Protein AF-A0AAW4U9X3-F1 (afdb_monomer_lite)

Secondary structure (DSSP, 8-state):
--S----GGGGSTT--EEE-TTT--EEEHHHHHHHHHHHHHHHHTTS--

pLDDT: mean 76.88, std 9.6, range [51.97, 89.88]

Foldseek 3Di:
DPPPDDDPCLVPPVCQWDQDPVPRDIDGPVVVVVVVVVVVVVVVVVVPD

InterPro domains:
  IPR010095 Cas12f1-like, TNB domain [PF07282] (1-37)

Organism: NCBI:txid437897

Structure (mmCIF, N/CA/C/O backbone):
data_AF-A0AAW4U9X3-F1
#
_entry.id   AF-A0AAW4U9X3-F1
#
loop_
_atom_site.group_PDB
_atom_site.id
_atom_site.type_symbol
_atom_site.label_atom_id
_atom_site.label_alt_id
_atom_site.label_comp_id
_atom_site.label_asym_id
_atom_site.label_entity_id
_atom_site.label_seq_id
_atom_site.pdbx_PDB_ins_code
_atom_site.Cartn_x
_atom_site.Cartn_y
_atom_site.Cartn_z
_atom_site.occupancy
_atom_site.B_iso_or_equiv
_atom_site.auth_seq_id
_atom_site.auth_comp_id
_atom_site.auth_asym_id
_atom_site.auth_atom_id
_atom_site.pdbx_PDB_model_num
ATOM 1 N N . HIS A 1 1 ? 1.895 5.164 3.434 1.00 61.00 1 HIS A N 1
ATOM 2 C CA . HIS A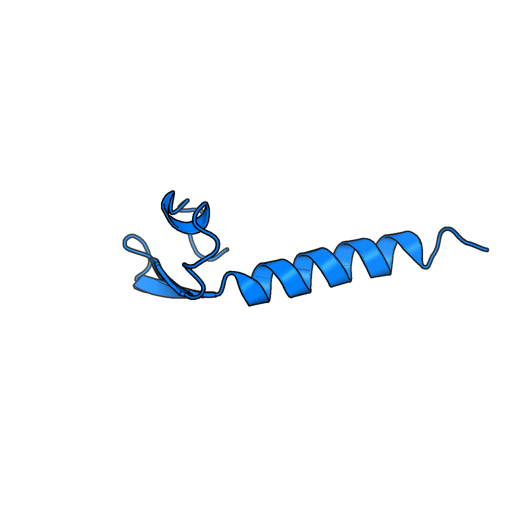 1 1 ? 2.163 6.390 2.653 1.00 61.00 1 HIS A CA 1
ATOM 3 C C . HIS A 1 1 ? 1.617 7.670 3.307 1.00 61.00 1 HIS A C 1
ATOM 5 O O . HIS A 1 1 ? 2.167 8.719 3.026 1.00 61.00 1 HIS A O 1
ATOM 11 N N . VAL A 1 2 ? 0.632 7.623 4.221 1.00 75.62 2 VAL A N 1
ATOM 12 C CA . VAL A 1 2 ? 0.122 8.841 4.904 1.00 75.62 2 VAL A CA 1
ATOM 13 C C . VAL A 1 2 ? 0.791 9.101 6.261 1.00 75.62 2 VAL A C 1
ATOM 15 O O . VAL A 1 2 ? 1.226 10.209 6.525 1.00 75.62 2 VAL A O 1
ATOM 18 N N . CYS A 1 3 ? 0.930 8.083 7.118 1.00 84.62 3 CYS A N 1
ATOM 19 C CA . CYS A 1 3 ? 1.442 8.266 8.491 1.00 84.62 3 CYS A CA 1
ATOM 20 C C . CYS A 1 3 ? 2.571 7.295 8.891 1.00 84.62 3 CYS A C 1
ATOM 22 O O . CYS A 1 3 ? 2.923 7.189 10.069 1.00 84.62 3 CYS A O 1
ATOM 24 N N . GLY A 1 4 ? 3.079 6.521 7.925 1.00 80.62 4 GLY A N 1
ATOM 25 C CA . GLY A 1 4 ? 4.127 5.512 8.128 1.00 80.62 4 GLY A CA 1
ATOM 26 C C . GLY A 1 4 ? 3.699 4.235 8.868 1.00 80.62 4 GLY A C 1
ATOM 27 O O . GLY A 1 4 ? 4.513 3.326 9.002 1.00 80.62 4 GLY A O 1
ATOM 28 N N . ALA A 1 5 ? 2.446 4.125 9.325 1.00 82.50 5 ALA A N 1
ATOM 29 C CA . ALA A 1 5 ? 1.961 2.926 10.008 1.00 82.50 5 ALA A CA 1
ATOM 30 C C . ALA A 1 5 ? 1.955 1.705 9.071 1.00 82.50 5 ALA A C 1
ATOM 32 O O . ALA A 1 5 ? 1.453 1.775 7.946 1.00 82.50 5 ALA A O 1
ATOM 33 N N . LYS A 1 6 ? 2.500 0.583 9.554 1.00 80.94 6 LYS A N 1
ATOM 34 C CA . LYS A 1 6 ? 2.501 -0.706 8.854 1.00 80.94 6 LYS A CA 1
ATOM 35 C C . LYS A 1 6 ? 1.301 -1.522 9.328 1.00 80.94 6 LYS A C 1
ATOM 37 O O . LYS A 1 6 ? 1.198 -1.794 10.519 1.00 80.94 6 LYS A O 1
ATOM 42 N N . ASN A 1 7 ? 0.414 -1.910 8.412 1.00 80.38 7 ASN A N 1
ATOM 43 C CA . ASN A 1 7 ? -0.645 -2.871 8.715 1.00 80.38 7 ASN A CA 1
ATOM 44 C C . ASN A 1 7 ? -0.142 -4.291 8.367 1.00 80.38 7 ASN A C 1
ATOM 46 O O . ASN A 1 7 ? 0.118 -4.543 7.188 1.00 80.38 7 ASN A O 1
ATOM 50 N N . PRO A 1 8 ? 0.033 -5.210 9.337 1.00 83.00 8 PRO A N 1
ATOM 51 C CA . PRO A 1 8 ? 0.510 -6.568 9.068 1.00 83.00 8 PRO A CA 1
ATOM 52 C C . PRO A 1 8 ? -0.436 -7.389 8.177 1.00 83.00 8 PRO A C 1
ATOM 54 O O . PRO A 1 8 ? 0.037 -8.279 7.472 1.00 83.00 8 PRO A O 1
ATOM 57 N N . GLU A 1 9 ? -1.730 -7.058 8.126 1.00 81.75 9 GLU A N 1
ATOM 58 C CA . GLU A 1 9 ? -2.722 -7.743 7.280 1.00 81.75 9 GLU A CA 1
ATOM 59 C C . GLU A 1 9 ? -2.489 -7.532 5.782 1.00 81.75 9 GLU A C 1
ATOM 61 O O . GLU A 1 9 ? -2.935 -8.328 4.963 1.00 81.75 9 GLU A O 1
ATOM 66 N N . THR A 1 10 ? -1.707 -6.517 5.410 1.00 77.81 10 THR A N 1
ATOM 67 C CA . THR A 1 10 ? -1.296 -6.272 4.016 1.00 77.81 10 THR A CA 1
ATOM 68 C C . THR A 1 10 ? -0.418 -7.379 3.435 1.00 77.81 10 THR A C 1
ATOM 70 O O . THR A 1 10 ? -0.225 -7.426 2.222 1.00 77.81 10 THR A O 1
ATOM 73 N N . LYS A 1 11 ? 0.091 -8.291 4.279 1.00 80.94 11 LYS A N 1
ATOM 74 C CA . LYS A 1 1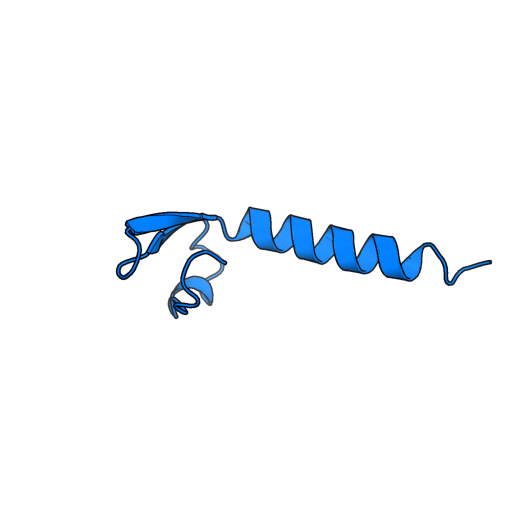1 ? 0.735 -9.536 3.838 1.00 80.94 11 LYS A CA 1
ATOM 75 C C . LYS A 1 11 ? -0.255 -10.509 3.198 1.00 80.94 11 LYS A C 1
ATOM 77 O O . LYS A 1 11 ? 0.155 -11.348 2.403 1.00 80.94 11 LYS A O 1
ATOM 82 N N . ASN A 1 12 ? -1.538 -10.419 3.544 1.00 82.81 12 ASN A N 1
ATOM 83 C CA . ASN A 1 12 ? -2.574 -11.219 2.918 1.00 82.81 12 ASN A CA 1
ATOM 84 C C . ASN A 1 12 ? -2.953 -10.590 1.571 1.00 82.81 12 ASN A C 1
ATOM 86 O O . ASN A 1 12 ? -3.460 -9.469 1.502 1.00 82.81 12 ASN A O 1
ATOM 90 N N . LEU A 1 13 ? -2.739 -11.342 0.490 1.00 80.19 13 LEU A N 1
ATOM 91 C CA . LEU A 1 13 ? -3.042 -10.898 -0.870 1.00 80.19 13 LEU A CA 1
ATOM 92 C C . LEU A 1 13 ? -4.549 -10.665 -1.116 1.00 80.19 13 LEU A C 1
ATOM 94 O O . LEU A 1 13 ? -4.907 -9.975 -2.074 1.00 80.19 13 LEU A O 1
A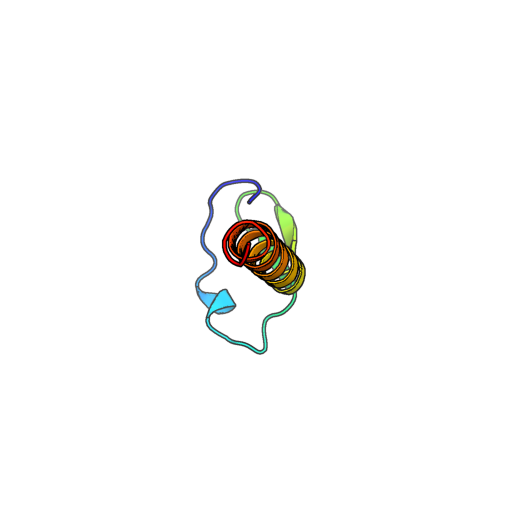TOM 98 N N . ALA A 1 14 ? -5.430 -11.133 -0.230 1.00 84.31 14 ALA A N 1
ATOM 99 C CA . ALA A 1 14 ? -6.856 -10.807 -0.263 1.00 84.31 14 ALA A CA 1
ATOM 100 C C . ALA A 1 14 ? -7.167 -9.371 0.208 1.00 84.31 14 ALA A C 1
ATOM 102 O O . ALA A 1 14 ? -8.171 -8.797 -0.206 1.00 84.31 14 ALA A O 1
ATOM 103 N N . VAL A 1 15 ? -6.308 -8.760 1.033 1.00 80.56 15 VAL A N 1
ATOM 104 C CA . VAL A 1 15 ? -6.536 -7.413 1.584 1.00 80.56 15 VAL A CA 1
ATOM 105 C C . VAL A 1 15 ? -6.129 -6.360 0.552 1.00 80.56 15 VAL A C 1
ATOM 107 O O . VAL A 1 15 ? -4.943 -6.086 0.356 1.00 80.56 15 VAL A O 1
ATOM 110 N N . ARG A 1 16 ? -7.129 -5.802 -0.139 1.00 81.50 16 ARG A N 1
ATOM 111 C CA . ARG A 1 16 ? -6.983 -4.783 -1.198 1.00 81.50 16 ARG A CA 1
ATOM 112 C C . ARG A 1 16 ? -7.001 -3.366 -0.626 1.00 81.50 16 ARG A C 1
ATOM 114 O O . ARG A 1 16 ? -6.124 -2.565 -0.936 1.00 81.50 16 ARG A O 1
ATOM 121 N N . GLU A 1 17 ? -7.938 -3.107 0.282 1.00 85.88 17 GLU A N 1
ATOM 122 C CA . GLU A 1 17 ? -8.106 -1.823 0.953 1.00 85.88 17 GLU A CA 1
ATOM 123 C C . GLU A 1 17 ? -8.166 -2.002 2.469 1.00 85.88 17 GLU A C 1
ATOM 125 O O . GLU A 1 17 ? -8.691 -2.997 2.969 1.00 85.88 17 GLU A O 1
ATOM 130 N N . TRP A 1 18 ? -7.635 -1.036 3.216 1.00 87.75 18 TRP A N 1
ATOM 131 C CA . TRP A 1 18 ? -7.809 -0.990 4.666 1.00 87.75 18 TRP A CA 1
ATOM 132 C C . TRP A 1 18 ? -7.841 0.444 5.190 1.00 87.75 18 TRP A C 1
ATOM 134 O O . TRP A 1 18 ? -7.185 1.342 4.658 1.00 87.75 18 TRP A O 1
ATOM 144 N N . ILE A 1 19 ? -8.561 0.659 6.289 1.00 88.12 19 ILE A N 1
ATOM 145 C CA . ILE A 1 19 ? -8.570 1.940 7.002 1.00 88.12 19 ILE A CA 1
ATOM 146 C C . ILE A 1 19 ? -7.435 1.940 8.025 1.00 88.12 19 ILE A C 1
ATOM 148 O O . ILE A 1 19 ? -7.311 1.038 8.853 1.00 88.12 19 ILE A O 1
ATOM 152 N N . CYS A 1 20 ? -6.583 2.962 7.993 1.00 88.38 20 CYS A N 1
ATOM 153 C CA . CYS A 1 20 ? -5.513 3.086 8.973 1.00 88.38 20 CYS A CA 1
ATOM 154 C C . CYS A 1 20 ? -6.070 3.434 10.357 1.00 88.38 20 CYS A C 1
ATOM 156 O O . CYS A 1 20 ? -6.653 4.499 10.543 1.00 88.38 20 CYS A O 1
ATOM 158 N N . ALA A 1 21 ? -5.794 2.616 11.373 1.00 86.94 21 ALA A N 1
ATOM 159 C CA . ALA A 1 21 ? -6.184 2.938 12.746 1.00 86.94 21 ALA A CA 1
ATOM 160 C C . ALA A 1 21 ? -5.560 4.254 13.263 1.00 86.94 21 ALA A C 1
ATOM 162 O O . ALA A 1 21 ? -6.184 4.947 14.063 1.00 86.94 21 ALA A O 1
ATOM 163 N N . LYS A 1 22 ? -4.362 4.615 12.772 1.00 88.38 22 LYS A N 1
ATOM 164 C CA . LYS A 1 22 ? -3.591 5.786 13.223 1.00 88.38 22 LYS A CA 1
ATOM 165 C C . LYS A 1 22 ? -4.045 7.102 12.589 1.00 88.38 22 LYS A C 1
ATOM 167 O O . LYS A 1 22 ? -4.199 8.084 13.297 1.00 88.38 22 LYS A O 1
ATOM 172 N N . CYS A 1 23 ? -4.219 7.144 11.267 1.00 89.88 23 CYS A N 1
ATOM 173 C CA . CYS A 1 23 ? -4.568 8.380 10.549 1.00 89.88 23 CYS A CA 1
ATOM 174 C C . CYS A 1 23 ? -5.958 8.360 9.914 1.00 89.88 23 CYS A C 1
ATOM 176 O O . CYS A 1 23 ? -6.310 9.308 9.223 1.00 89.88 23 CYS A O 1
ATOM 178 N N . LYS A 1 24 ? -6.728 7.282 10.111 1.00 89.06 24 LYS A N 1
ATOM 179 C CA . LYS A 1 24 ? -8.107 7.092 9.626 1.00 89.06 24 LYS A CA 1
ATOM 180 C C . LYS A 1 24 ? -8.301 7.183 8.108 1.00 89.06 24 LYS A C 1
ATOM 182 O O . LYS A 1 24 ? -9.415 7.018 7.634 1.00 89.06 24 LYS A O 1
ATOM 187 N N . SER A 1 25 ? -7.232 7.368 7.337 1.00 87.88 25 SER A N 1
ATOM 188 C CA . SER A 1 25 ? -7.276 7.336 5.878 1.00 87.88 25 SER A CA 1
ATOM 189 C C . SER A 1 25 ? -7.434 5.911 5.358 1.00 87.88 25 SER A C 1
ATOM 191 O O . SER A 1 25 ? -6.797 4.987 5.879 1.00 87.88 25 SER A O 1
ATOM 193 N N . THR A 1 26 ? -8.182 5.767 4.271 1.00 87.31 26 THR A N 1
ATOM 194 C CA . THR A 1 26 ? -8.226 4.543 3.470 1.00 87.31 26 THR A CA 1
ATOM 195 C C . THR A 1 26 ? -6.926 4.384 2.684 1.00 87.31 26 THR A C 1
ATOM 197 O O . THR A 1 26 ? -6.401 5.335 2.098 1.00 87.31 26 THR A O 1
ATOM 200 N N . HIS A 1 27 ? -6.366 3.183 2.712 1.00 83.94 27 HIS A N 1
ATOM 201 C CA . HIS A 1 27 ? -5.194 2.795 1.945 1.00 83.94 27 HIS A CA 1
ATOM 202 C C . HIS A 1 27 ? -5.566 1.699 0.963 1.00 83.94 27 HIS A C 1
ATOM 204 O O . HIS A 1 27 ? -6.159 0.705 1.363 1.00 83.94 27 HIS A O 1
ATOM 210 N N . ASP A 1 28 ? -5.140 1.877 -0.283 1.00 81.69 28 ASP A N 1
ATOM 211 C CA . ASP A 1 28 ? -5.254 0.896 -1.356 1.00 81.69 28 ASP A CA 1
ATOM 212 C C . ASP A 1 28 ? -3.861 0.320 -1.654 1.00 81.69 28 ASP A C 1
ATOM 214 O O . ASP A 1 28 ? -2.892 1.047 -1.925 1.00 81.69 28 ASP A O 1
ATOM 218 N N . ARG A 1 29 ? -3.748 -1.004 -1.549 1.00 73.25 29 ARG A N 1
ATOM 219 C CA . ARG A 1 29 ? -2.525 -1.747 -1.848 1.00 73.25 29 ARG A CA 1
ATOM 220 C C . ARG A 1 29 ? -2.216 -1.750 -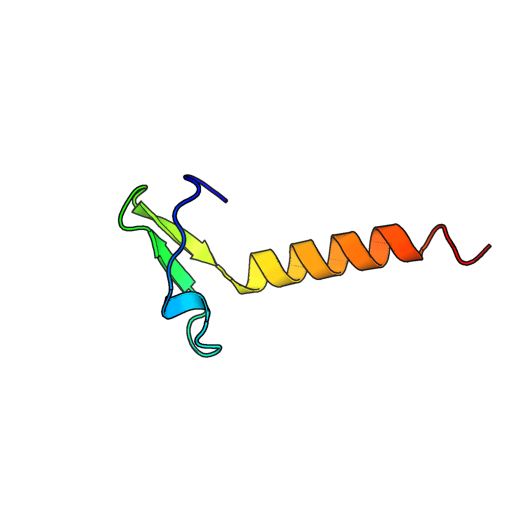3.345 1.00 73.25 29 ARG A C 1
ATOM 222 O O . ARG A 1 29 ? -1.044 -1.662 -3.712 1.00 73.25 29 ARG A O 1
ATOM 229 N N . ASP A 1 30 ? -3.224 -1.845 -4.200 1.00 69.44 30 ASP A N 1
ATOM 230 C CA . ASP A 1 30 ? -3.055 -1.980 -5.645 1.00 69.44 30 ASP A CA 1
ATOM 231 C C . ASP A 1 30 ? -2.554 -0.663 -6.257 1.00 69.44 30 ASP A C 1
ATOM 233 O O . ASP A 1 30 ? -1.686 -0.678 -7.133 1.00 69.44 30 ASP A O 1
ATOM 237 N N . ARG A 1 31 ? -2.939 0.487 -5.682 1.00 71.38 31 ARG A N 1
ATOM 238 C CA . ARG A 1 31 ? -2.291 1.781 -5.968 1.00 71.38 31 ARG A CA 1
ATOM 239 C C . ARG A 1 31 ? -0.785 1.761 -5.680 1.00 71.38 31 ARG A C 1
ATOM 241 O O . ARG A 1 31 ? -0.007 2.321 -6.452 1.00 71.38 31 ARG A O 1
ATOM 248 N N . ASN A 1 32 ? -0.342 1.123 -4.593 1.00 67.44 32 ASN A N 1
ATOM 249 C CA . ASN A 1 32 ? 1.094 0.994 -4.312 1.00 67.44 32 ASN A CA 1
ATOM 250 C C . ASN A 1 32 ? 1.785 0.055 -5.309 1.00 67.44 32 ASN A C 1
ATOM 252 O O . ASN A 1 32 ? 2.925 0.319 -5.687 1.00 67.44 32 ASN A O 1
ATOM 256 N N . ALA A 1 33 ? 1.105 -1.004 -5.758 1.00 68.31 33 ALA A N 1
ATOM 257 C CA . ALA A 1 33 ? 1.626 -1.885 -6.799 1.00 68.31 33 ALA A CA 1
ATOM 258 C C . ALA A 1 33 ? 1.802 -1.133 -8.129 1.00 68.31 33 ALA A C 1
ATOM 260 O O . ALA A 1 33 ? 2.879 -1.204 -8.714 1.00 68.31 33 ALA A O 1
ATOM 261 N N . ALA A 1 34 ? 0.816 -0.333 -8.550 1.00 75.81 34 ALA A N 1
ATOM 262 C CA . ALA A 1 34 ? 0.910 0.502 -9.749 1.00 75.81 34 ALA A CA 1
ATOM 263 C C . ALA A 1 34 ? 2.081 1.501 -9.677 1.00 75.81 34 ALA A C 1
ATOM 265 O O . ALA A 1 34 ? 2.842 1.635 -10.634 1.00 75.81 34 ALA A O 1
ATOM 266 N N . ILE A 1 35 ? 2.288 2.147 -8.522 1.00 75.62 35 ILE A N 1
ATOM 267 C CA . ILE A 1 35 ? 3.439 3.039 -8.297 1.00 75.62 35 ILE A CA 1
ATOM 268 C C . ILE A 1 35 ? 4.765 2.271 -8.387 1.00 75.62 35 ILE A C 1
ATOM 270 O O . ILE A 1 35 ? 5.723 2.779 -8.968 1.00 75.62 35 ILE A O 1
ATOM 274 N N . ASN A 1 36 ? 4.846 1.064 -7.821 1.00 73.44 36 ASN A N 1
ATOM 275 C CA . ASN A 1 36 ? 6.064 0.252 -7.875 1.00 73.44 36 ASN A CA 1
ATOM 276 C C . ASN A 1 36 ? 6.374 -0.214 -9.304 1.00 73.44 36 ASN A C 1
ATOM 278 O O . ASN A 1 36 ? 7.522 -0.110 -9.729 1.00 73.44 36 ASN A O 1
ATOM 282 N N . ILE A 1 37 ? 5.360 -0.657 -10.055 1.00 77.38 37 ILE A N 1
ATOM 283 C CA . ILE A 1 37 ? 5.497 -1.046 -11.466 1.00 77.38 37 ILE A CA 1
ATOM 284 C C . ILE A 1 37 ? 5.971 0.147 -12.301 1.00 77.38 37 ILE A C 1
ATOM 286 O O . ILE A 1 37 ? 6.934 0.015 -13.053 1.00 77.38 37 ILE A O 1
ATOM 290 N N . TRP A 1 38 ? 5.358 1.323 -12.128 1.00 76.94 38 TRP A N 1
ATOM 291 C CA . TRP A 1 38 ? 5.764 2.537 -12.840 1.00 76.94 38 TRP A CA 1
ATOM 292 C C . TRP A 1 38 ? 7.215 2.929 -12.540 1.00 76.94 38 TRP A C 1
ATOM 294 O O . TRP A 1 38 ? 7.972 3.208 -13.463 1.00 76.94 38 TRP A O 1
ATOM 304 N N . LYS A 1 39 ? 7.633 2.902 -11.267 1.00 73.44 39 LYS A N 1
ATOM 305 C CA . LYS A 1 39 ? 9.016 3.226 -10.879 1.00 73.44 39 LYS A CA 1
ATOM 306 C C . LYS A 1 39 ? 10.041 2.292 -11.520 1.00 73.44 39 LYS A C 1
ATOM 308 O O . LYS A 1 39 ? 11.066 2.773 -11.990 1.00 73.44 39 LYS A O 1
ATOM 313 N N . VAL A 1 40 ? 9.769 0.985 -11.540 1.00 77.81 40 VAL A N 1
ATOM 314 C CA . VAL A 1 40 ? 10.663 0.006 -12.176 1.00 77.81 40 VAL A CA 1
ATOM 315 C C . VAL A 1 40 ? 10.697 0.229 -13.684 1.00 77.81 40 VAL A C 1
ATOM 317 O O . VAL A 1 40 ? 11.779 0.437 -14.224 1.00 77.81 40 VAL A O 1
ATOM 320 N N . GLY A 1 41 ? 9.535 0.295 -14.342 1.00 75.25 41 GLY A N 1
ATOM 321 C CA . GLY A 1 41 ? 9.450 0.510 -15.789 1.00 75.25 41 GLY A CA 1
ATOM 322 C C . GLY A 1 41 ? 10.126 1.806 -16.249 1.00 75.25 41 GLY A C 1
ATOM 323 O O . GLY A 1 41 ? 10.855 1.800 -17.237 1.00 75.25 41 GLY A O 1
ATOM 324 N N . ALA A 1 42 ? 9.963 2.899 -15.498 1.00 72.31 42 ALA A N 1
ATOM 325 C CA . ALA A 1 42 ? 10.636 4.167 -15.774 1.00 72.31 42 ALA A CA 1
ATOM 326 C C . ALA A 1 42 ? 12.163 4.087 -15.596 1.00 72.31 42 ALA A C 1
ATOM 328 O O . ALA A 1 42 ? 12.888 4.793 -16.289 1.00 72.31 42 ALA A O 1
ATOM 329 N N . SER A 1 43 ? 12.664 3.240 -14.690 1.00 67.75 43 SER A N 1
ATOM 330 C CA . SER A 1 43 ? 14.106 3.062 -14.468 1.00 67.75 43 SER A CA 1
ATOM 331 C C . SER A 1 43 ? 14.781 2.155 -15.500 1.00 67.75 43 SER A C 1
ATOM 333 O O . SER A 1 43 ? 15.946 2.371 -15.818 1.00 67.75 43 SER A O 1
ATOM 335 N N . THR A 1 44 ? 14.064 1.174 -16.056 1.00 63.22 44 THR A N 1
ATOM 336 C CA . THR A 1 44 ? 14.596 0.265 -17.085 1.00 63.22 44 THR A CA 1
ATOM 337 C C .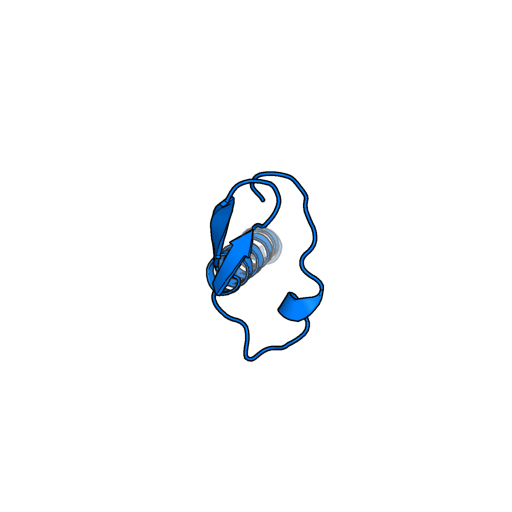 THR A 1 44 ? 14.536 0.854 -18.494 1.00 63.22 44 THR A C 1
ATOM 339 O O . THR A 1 44 ? 15.374 0.510 -19.316 1.00 63.22 44 THR A O 1
ATOM 342 N N . PHE A 1 45 ? 13.621 1.790 -18.774 1.00 59.06 45 PHE A N 1
ATOM 343 C CA . PHE A 1 45 ? 13.472 2.382 -20.114 1.00 59.06 45 PHE A CA 1
ATOM 344 C C . PHE A 1 45 ? 14.689 3.212 -20.577 1.00 59.06 45 PHE A C 1
ATOM 346 O O . PHE A 1 45 ? 14.901 3.373 -21.772 1.00 59.06 45 PHE A O 1
ATOM 353 N N . PHE A 1 46 ? 15.512 3.722 -19.653 1.00 60.03 46 PHE A N 1
ATOM 354 C CA . PHE A 1 46 ? 16.720 4.495 -19.986 1.00 60.03 46 PHE A CA 1
ATOM 355 C C . PHE A 1 46 ? 18.009 3.655 -20.056 1.00 60.03 46 PHE A C 1
ATOM 357 O O . PHE A 1 46 ? 19.066 4.210 -20.339 1.00 60.03 46 PHE A O 1
ATOM 364 N N . GLY A 1 47 ? 17.944 2.348 -19.773 1.00 56.34 47 GLY A N 1
ATOM 365 C CA . GLY A 1 47 ? 19.108 1.451 -19.746 1.00 56.34 47 GLY A CA 1
ATOM 366 C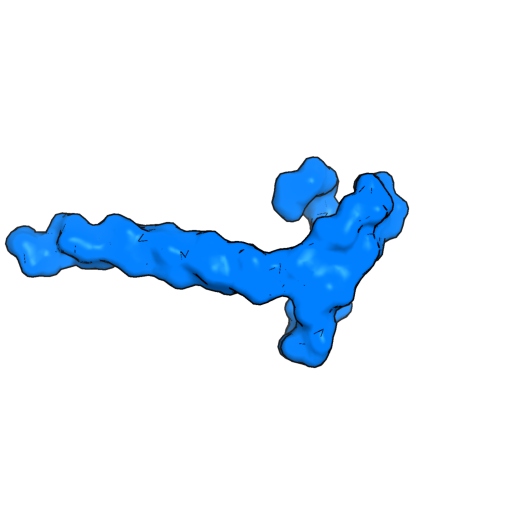 C . GLY A 1 47 ? 19.258 0.533 -20.964 1.00 56.34 47 GLY A C 1
ATOM 367 O O . GLY A 1 47 ? 20.181 -0.274 -20.980 1.00 56.34 47 GLY A O 1
ATOM 368 N N . GLU A 1 48 ? 18.362 0.627 -21.951 1.00 57.41 48 GLU A N 1
ATOM 369 C CA . GLU A 1 48 ? 18.351 -0.211 -23.166 1.00 57.41 48 GLU A CA 1
ATOM 370 C C . GLU A 1 48 ? 18.688 0.573 -24.456 1.00 57.41 48 GLU A C 1
ATOM 372 O O . GLU A 1 48 ? 18.236 0.204 -25.539 1.00 57.41 48 GLU A O 1
ATOM 377 N N . ILE A 1 49 ? 19.481 1.651 -24.360 1.00 51.97 49 ILE A N 1
ATOM 378 C CA . ILE A 1 49 ? 20.079 2.332 -25.528 1.00 51.97 49 ILE A CA 1
ATOM 379 C C . ILE A 1 49 ? 21.598 2.223 -25.461 1.00 51.97 49 ILE A C 1
ATOM 381 O O . ILE A 1 49 ? 22.157 2.581 -24.400 1.00 51.97 49 ILE A O 1
#

Sequence (49 aa):
HVCGAKNPETKNLAVREWICAKCKSTHDRDRNAAINIWKVGASTFFGEI

Radius of gyration: 14.14 Å; chains: 1; bounding box: 29×20×39 Å